Protein AF-A0A7C0V5Z7-F1 (afdb_monomer_lite)

Radius of gyration: 13.89 Å; chains: 1; bounding box: 41×30×32 Å

pLDDT: mean 93.47, std 5.64, range [62.22, 97.81]

Foldseek 3Di:
DDPVLVVVLLVQLVVLQVVLVVCCVVDVVSSLVSLVVNVVSCVVVVHDHDPVSVVQADPPPRGGHDDPPRDDDDDDDDD

Structure (mmCIF, N/CA/C/O backbone):
data_AF-A0A7C0V5Z7-F1
#
_entry.id   AF-A0A7C0V5Z7-F1
#
loop_
_atom_site.group_PDB
_atom_site.id
_atom_site.type_symbol
_atom_site.label_atom_id
_atom_site.label_alt_id
_atom_site.label_comp_id
_atom_site.label_asym_id
_atom_site.label_entity_id
_atom_site.label_seq_id
_atom_site.pdbx_PDB_ins_code
_atom_site.Cartn_x
_atom_site.Cartn_y
_atom_site.Cartn_z
_atom_site.occupancy
_atom_site.B_iso_or_equiv
_atom_site.aut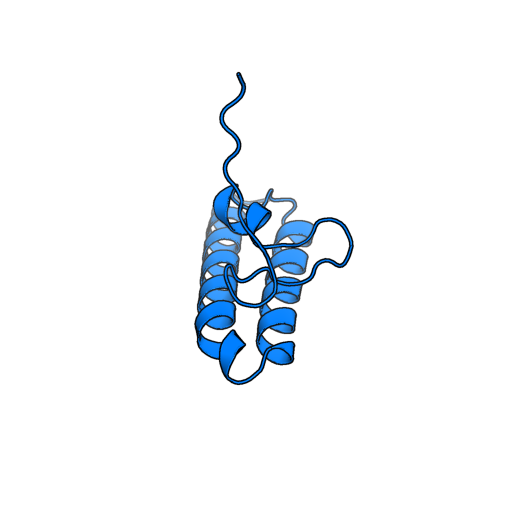h_seq_id
_atom_site.auth_comp_id
_atom_site.auth_asym_id
_atom_site.auth_atom_id
_atom_site.pdbx_PDB_model_num
ATOM 1 N N . MET A 1 1 ? 16.897 2.138 -16.939 1.00 62.22 1 MET A N 1
ATOM 2 C CA . MET A 1 1 ? 16.233 1.162 -16.047 1.00 62.22 1 MET A CA 1
ATOM 3 C C . MET A 1 1 ? 15.375 0.298 -16.926 1.00 62.22 1 MET A C 1
ATOM 5 O O . MET A 1 1 ? 14.460 0.826 -17.553 1.00 62.22 1 MET A O 1
ATOM 9 N N . ASP A 1 2 ? 15.722 -0.975 -16.988 1.00 82.88 2 ASP A N 1
ATOM 10 C CA . ASP A 1 2 ? 15.095 -1.956 -17.861 1.00 82.88 2 ASP A CA 1
ATOM 11 C C . ASP A 1 2 ? 13.604 -2.095 -17.568 1.00 82.88 2 ASP A C 1
ATOM 13 O O . ASP A 1 2 ? 13.151 -1.987 -16.421 1.00 82.88 2 ASP A O 1
ATOM 17 N N . ARG A 1 3 ? 12.825 -2.292 -18.632 1.00 86.19 3 ARG A N 1
ATOM 18 C CA . ARG A 1 3 ? 11.371 -2.460 -18.554 1.00 86.19 3 ARG A CA 1
ATOM 19 C C . ARG A 1 3 ? 11.003 -3.649 -17.661 1.00 86.19 3 ARG A C 1
ATOM 21 O O . ARG A 1 3 ? 10.137 -3.510 -16.802 1.00 86.19 3 ARG A O 1
ATOM 28 N N . GLU A 1 4 ? 11.756 -4.738 -17.770 1.00 91.12 4 GLU A N 1
ATOM 29 C CA . GLU A 1 4 ? 11.622 -5.937 -16.935 1.00 91.12 4 GLU A CA 1
ATOM 30 C C . GLU A 1 4 ? 11.803 -5.636 -15.444 1.00 91.12 4 GLU A C 1
ATOM 32 O O . GLU A 1 4 ? 10.985 -6.033 -14.618 1.00 91.12 4 GLU A O 1
ATOM 37 N N . ALA A 1 5 ? 12.818 -4.848 -15.072 1.00 90.19 5 ALA A N 1
ATOM 38 C CA . ALA A 1 5 ? 13.056 -4.497 -13.672 1.00 90.19 5 ALA A CA 1
A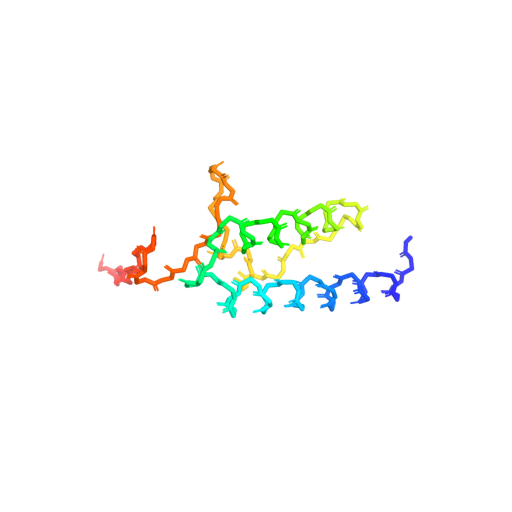TOM 39 C C . ALA A 1 5 ? 11.876 -3.719 -13.059 1.00 90.19 5 ALA A C 1
ATOM 41 O O . ALA A 1 5 ? 11.574 -3.870 -11.871 1.00 90.19 5 ALA A O 1
ATOM 42 N N . ARG A 1 6 ? 11.179 -2.900 -13.861 1.00 92.44 6 ARG A N 1
ATOM 43 C CA . ARG A 1 6 ? 9.960 -2.195 -13.432 1.00 92.44 6 ARG A CA 1
ATOM 44 C C . ARG A 1 6 ? 8.779 -3.144 -13.261 1.00 92.44 6 ARG A C 1
ATOM 46 O O . ARG A 1 6 ? 8.032 -2.993 -12.295 1.00 92.44 6 ARG A O 1
ATOM 53 N N . GLU A 1 7 ? 8.614 -4.097 -14.169 1.00 94.38 7 GLU A N 1
ATOM 54 C CA . GLU A 1 7 ? 7.537 -5.090 -14.123 1.00 94.38 7 GLU A CA 1
ATOM 55 C C . GLU A 1 7 ? 7.695 -6.015 -12.908 1.00 94.38 7 GLU A C 1
ATOM 57 O O . GLU A 1 7 ? 6.773 -6.119 -12.096 1.00 94.38 7 GLU A O 1
ATOM 62 N N . ILE A 1 8 ? 8.903 -6.538 -12.674 1.00 95.44 8 ILE A N 1
ATOM 63 C CA . ILE A 1 8 ? 9.234 -7.347 -11.489 1.00 95.44 8 ILE A CA 1
ATOM 64 C C . ILE A 1 8 ? 9.017 -6.541 -10.199 1.00 95.44 8 ILE A C 1
ATOM 66 O O . ILE A 1 8 ? 8.502 -7.052 -9.200 1.00 95.44 8 ILE A O 1
ATOM 70 N N . ALA A 1 9 ? 9.389 -5.257 -10.186 1.00 95.38 9 ALA A N 1
ATOM 71 C CA . ALA A 1 9 ? 9.164 -4.398 -9.027 1.00 95.38 9 ALA A CA 1
ATOM 72 C C . ALA A 1 9 ? 7.669 -4.198 -8.732 1.00 95.38 9 ALA A C 1
ATOM 74 O O . ALA A 1 9 ? 7.269 -4.239 -7.567 1.00 95.38 9 ALA A O 1
ATOM 75 N N . LEU A 1 10 ? 6.839 -4.006 -9.762 1.00 95.81 10 LEU A N 1
ATOM 76 C CA . LEU A 1 10 ? 5.386 -3.884 -9.616 1.00 95.81 10 LEU A CA 1
ATOM 77 C C . LEU A 1 10 ? 4.756 -5.172 -9.087 1.00 95.81 10 LEU A C 1
ATOM 79 O O . LEU A 1 10 ? 3.898 -5.113 -8.205 1.00 95.81 10 LEU A O 1
ATOM 83 N N . GLU A 1 11 ? 5.195 -6.322 -9.588 1.00 96.69 11 GLU A N 1
ATOM 84 C CA . GLU A 1 11 ? 4.736 -7.624 -9.113 1.00 96.69 11 GLU A CA 1
ATOM 85 C C . GLU A 1 11 ? 5.080 -7.830 -7.633 1.00 96.69 11 GLU A C 1
ATOM 87 O O . GLU A 1 11 ? 4.194 -8.099 -6.817 1.00 96.69 11 GLU A O 1
ATOM 92 N N . ARG A 1 12 ? 6.335 -7.571 -7.246 1.00 96.94 12 ARG A N 1
ATOM 93 C CA . ARG A 1 12 ? 6.778 -7.634 -5.842 1.00 96.94 12 ARG A CA 1
ATOM 94 C C . ARG A 1 12 ? 5.975 -6.710 -4.936 1.00 96.94 12 ARG A C 1
ATOM 96 O O . ARG A 1 12 ? 5.587 -7.110 -3.841 1.00 96.94 12 ARG A O 1
ATOM 103 N N . ILE A 1 13 ? 5.705 -5.482 -5.379 1.00 96.94 13 ILE A N 1
ATOM 104 C CA . ILE A 1 13 ? 4.874 -4.533 -4.629 1.00 96.94 13 ILE A CA 1
ATOM 105 C C . ILE A 1 13 ? 3.475 -5.114 -4.403 1.00 96.94 13 ILE A C 1
ATOM 107 O O . ILE A 1 13 ? 2.986 -5.076 -3.277 1.00 96.94 13 ILE A O 1
ATOM 111 N N . ARG A 1 14 ? 2.838 -5.685 -5.430 1.00 97.00 14 ARG A N 1
ATOM 112 C CA . ARG A 1 14 ? 1.504 -6.293 -5.294 1.00 97.00 14 ARG A CA 1
ATOM 113 C C . ARG A 1 14 ? 1.502 -7.465 -4.314 1.00 97.00 14 ARG A C 1
ATOM 115 O O . ARG A 1 14 ? 0.602 -7.540 -3.481 1.00 97.00 14 ARG A O 1
ATOM 122 N N . ILE A 1 15 ? 2.513 -8.331 -4.375 1.00 97.81 15 ILE A N 1
ATOM 123 C CA . ILE A 1 15 ? 2.666 -9.458 -3.444 1.00 97.81 15 ILE A CA 1
ATOM 124 C C . ILE A 1 15 ? 2.801 -8.952 -2.004 1.00 97.81 15 ILE A C 1
ATOM 126 O O . ILE A 1 15 ? 2.089 -9.423 -1.124 1.00 97.81 15 ILE A O 1
ATOM 130 N N . LEU A 1 16 ? 3.641 -7.941 -1.761 1.00 97.31 16 LEU A N 1
ATOM 131 C CA . LEU A 1 16 ? 3.817 -7.363 -0.423 1.00 97.31 16 LEU A CA 1
ATOM 132 C C . LEU A 1 16 ? 2.521 -6.775 0.142 1.00 97.31 16 LEU A C 1
ATOM 134 O O . LEU A 1 16 ? 2.250 -6.926 1.329 1.00 97.31 16 LEU A O 1
ATOM 138 N N . PHE A 1 17 ? 1.707 -6.128 -0.693 1.00 96.56 17 PHE A N 1
ATOM 139 C CA . PHE A 1 17 ? 0.402 -5.622 -0.264 1.00 96.56 17 PHE A CA 1
ATOM 140 C C . PHE A 1 17 ? -0.592 -6.741 0.060 1.00 96.56 17 PHE A C 1
ATOM 142 O O . PHE A 1 17 ? -1.353 -6.599 1.011 1.00 96.56 17 PHE A O 1
ATOM 149 N N . ARG A 1 18 ? -0.567 -7.849 -0.689 1.00 96.81 18 ARG A N 1
ATOM 150 C CA . ARG A 1 18 ? -1.398 -9.027 -0.399 1.00 96.81 18 ARG A CA 1
ATOM 151 C C . ARG A 1 18 ? -1.007 -9.671 0.933 1.00 96.81 18 ARG A C 1
ATOM 153 O O . ARG A 1 18 ? -1.864 -9.891 1.777 1.00 96.81 18 ARG A O 1
ATOM 160 N N . LEU A 1 19 ? 0.291 -9.865 1.165 1.00 96.88 19 LEU A N 1
ATOM 161 C CA . LEU A 1 19 ? 0.802 -10.375 2.442 1.00 96.88 19 LEU A CA 1
ATOM 162 C C . LEU A 1 19 ? 0.475 -9.431 3.609 1.00 96.88 19 LEU A C 1
ATOM 164 O O . LEU A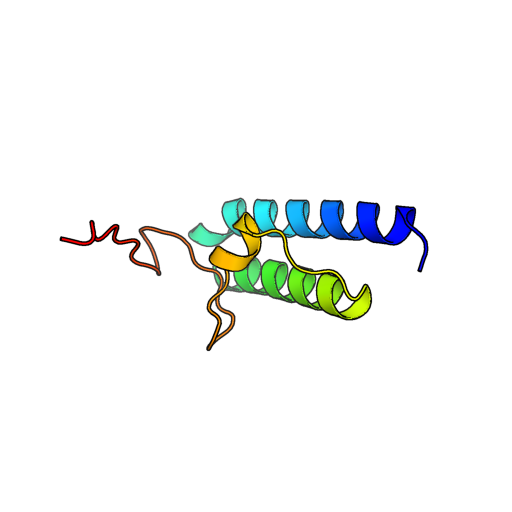 1 19 ? 0.190 -9.883 4.716 1.00 96.88 19 LEU A O 1
ATOM 168 N N . ALA A 1 20 ? 0.495 -8.115 3.371 1.00 96.56 20 ALA A N 1
ATOM 169 C CA . ALA A 1 20 ? 0.071 -7.140 4.369 1.00 96.56 20 ALA A CA 1
ATOM 170 C C . ALA A 1 20 ? -1.400 -7.324 4.761 1.00 96.56 20 ALA A C 1
ATOM 172 O O . ALA A 1 20 ? -1.700 -7.240 5.946 1.00 96.56 20 ALA A O 1
ATOM 173 N N . ASP A 1 21 ? -2.293 -7.618 3.813 1.00 94.94 21 ASP A N 1
ATOM 174 C CA . ASP A 1 21 ? -3.706 -7.894 4.107 1.00 94.94 21 ASP A CA 1
ATOM 175 C C . ASP A 1 21 ? -3.915 -9.143 4.951 1.00 94.94 21 ASP A C 1
ATOM 177 O O . ASP A 1 21 ? -4.628 -9.098 5.954 1.00 94.94 21 ASP A O 1
ATOM 181 N N . GLU A 1 22 ? -3.279 -10.242 4.552 1.00 96.00 22 GLU A N 1
ATOM 182 C CA . GLU A 1 22 ? -3.403 -11.539 5.222 1.00 96.00 22 GLU A CA 1
ATOM 183 C C . GLU A 1 22 ? -2.954 -11.453 6.685 1.00 96.00 22 GLU A C 1
ATOM 185 O O . GLU A 1 22 ? -3.572 -12.021 7.586 1.00 96.00 22 GLU A O 1
ATOM 190 N N . VAL A 1 23 ? -1.890 -10.688 6.932 1.00 96.69 23 VAL A N 1
ATOM 191 C CA . VAL A 1 23 ? -1.265 -10.580 8.248 1.00 96.69 23 VAL A CA 1
ATOM 192 C C . VAL A 1 23 ? -1.878 -9.475 9.109 1.00 96.69 23 VAL A C 1
ATOM 194 O O . VAL A 1 23 ? -1.770 -9.556 10.329 1.00 96.69 23 VAL A O 1
ATOM 197 N N . PHE A 1 24 ? -2.533 -8.461 8.536 1.00 95.12 24 PHE A N 1
ATOM 198 C CA . PHE A 1 24 ? -2.931 -7.247 9.264 1.00 95.12 24 PHE A CA 1
ATOM 199 C C . PHE A 1 24 ? -3.734 -7.514 10.540 1.00 95.12 24 PHE A C 1
ATOM 201 O O . PHE A 1 24 ? -3.450 -6.913 11.571 1.00 95.12 24 PHE A O 1
ATOM 208 N N . HIS A 1 25 ? -4.702 -8.429 10.488 1.00 92.19 25 HIS A N 1
ATOM 209 C CA . HIS A 1 25 ? -5.563 -8.738 11.633 1.00 92.19 25 HIS A CA 1
ATOM 210 C C . HIS A 1 25 ? -4.827 -9.481 12.756 1.00 92.19 25 HIS A C 1
ATOM 212 O O . HIS A 1 25 ? -5.221 -9.383 13.912 1.00 92.19 25 HIS A O 1
ATOM 218 N N . GLN A 1 26 ? -3.758 -10.206 12.424 1.00 95.12 26 GLN A N 1
ATOM 219 C CA . GLN A 1 26 ? -2.959 -10.967 13.386 1.00 95.12 26 GLN A CA 1
ATOM 220 C C . GLN A 1 26 ? -1.787 -10.139 13.921 1.00 95.12 26 GLN A C 1
ATOM 222 O O . GLN A 1 26 ? -1.432 -10.224 15.092 1.00 95.12 26 GLN A O 1
ATOM 227 N N . ASN A 1 27 ? -1.151 -9.352 13.051 1.00 95.62 27 ASN A N 1
ATOM 228 C CA . ASN A 1 27 ? 0.012 -8.544 13.380 1.00 95.62 27 ASN A CA 1
ATOM 229 C C . ASN A 1 27 ? 0.066 -7.268 12.506 1.00 95.62 27 ASN A C 1
ATOM 231 O O . ASN A 1 27 ? 0.681 -7.262 11.429 1.00 95.62 27 ASN A O 1
ATOM 235 N N . PRO A 1 28 ? -0.542 -6.162 12.975 1.00 94.00 28 PRO A N 1
ATOM 236 C CA . PRO A 1 28 ? -0.564 -4.892 12.250 1.00 94.00 28 PRO A CA 1
ATOM 237 C C . PRO A 1 28 ? 0.831 -4.307 11.983 1.00 94.00 28 PRO A C 1
ATOM 239 O O . PRO A 1 28 ? 1.059 -3.701 10.935 1.00 94.00 28 PRO A O 1
ATOM 242 N N . GLU A 1 29 ? 1.787 -4.510 12.893 1.00 95.81 29 GLU A N 1
ATOM 243 C CA . GLU A 1 29 ? 3.163 -4.019 12.743 1.00 95.81 29 GLU A CA 1
ATOM 244 C C . GLU A 1 29 ? 3.891 -4.716 11.588 1.00 95.81 29 GLU A C 1
ATOM 246 O O . GLU A 1 29 ? 4.582 -4.077 10.787 1.00 95.81 29 GLU A O 1
ATOM 251 N N . ARG A 1 30 ? 3.696 -6.033 11.442 1.00 96.69 30 ARG A N 1
ATOM 252 C CA . ARG A 1 30 ? 4.253 -6.806 10.325 1.00 96.69 30 ARG A CA 1
ATOM 253 C C . ARG A 1 30 ? 3.629 -6.381 8.996 1.00 96.69 30 ARG A C 1
ATOM 255 O O . ARG A 1 30 ? 4.358 -6.197 8.021 1.00 96.69 30 ARG A O 1
ATOM 262 N N . ALA A 1 31 ? 2.316 -6.157 8.966 1.00 96.81 31 ALA A N 1
ATOM 263 C CA . ALA A 1 31 ? 1.639 -5.628 7.785 1.00 96.81 31 ALA A CA 1
ATOM 264 C C . ALA A 1 31 ? 2.183 -4.247 7.382 1.00 96.81 31 ALA A C 1
ATOM 266 O O . ALA A 1 31 ? 2.500 -4.016 6.212 1.00 96.81 31 ALA A O 1
ATOM 267 N N . GLN A 1 32 ? 2.391 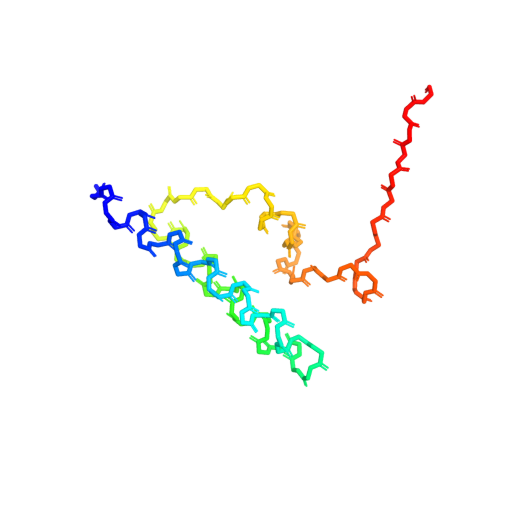-3.355 8.355 1.00 97.00 32 GLN A N 1
ATOM 268 C CA . GLN A 1 32 ? 3.012 -2.052 8.121 1.00 97.00 32 GLN A CA 1
ATOM 269 C C . GLN A 1 32 ? 4.419 -2.193 7.523 1.00 97.00 32 GLN A C 1
ATOM 271 O O . GLN A 1 32 ? 4.753 -1.524 6.541 1.00 97.00 32 GLN A O 1
ATOM 276 N N . ARG A 1 33 ? 5.227 -3.123 8.046 1.00 97.75 33 ARG A N 1
ATOM 277 C CA . ARG A 1 33 ? 6.578 -3.394 7.539 1.00 97.75 33 ARG A CA 1
ATOM 278 C C . ARG A 1 33 ? 6.576 -3.834 6.072 1.00 97.75 33 ARG A C 1
ATOM 280 O O . ARG A 1 33 ? 7.435 -3.380 5.312 1.00 97.75 33 ARG A O 1
ATOM 287 N N . TYR A 1 34 ? 5.623 -4.665 5.644 1.00 97.75 34 TYR A N 1
ATOM 288 C CA . TYR A 1 34 ? 5.490 -5.046 4.231 1.00 97.75 34 TYR A CA 1
ATOM 289 C C . TYR A 1 34 ? 5.169 -3.850 3.331 1.00 97.75 34 TYR A C 1
ATOM 291 O O . TYR A 1 34 ? 5.781 -3.689 2.271 1.00 97.75 34 TYR A O 1
ATOM 299 N N . VAL A 1 35 ? 4.269 -2.969 3.768 1.00 96.69 35 VAL A N 1
ATOM 300 C CA . VAL A 1 35 ? 3.914 -1.752 3.025 1.00 96.69 35 VAL A CA 1
ATOM 301 C C . VAL A 1 35 ? 5.101 -0.796 2.918 1.00 96.69 35 VAL A C 1
ATOM 303 O O . VAL A 1 35 ? 5.343 -0.222 1.853 1.00 96.69 35 VAL A O 1
ATOM 306 N N . ASP A 1 36 ? 5.898 -0.656 3.975 1.00 97.06 36 ASP A N 1
ATOM 307 C CA . ASP A 1 36 ? 7.099 0.176 3.936 1.00 97.06 36 ASP A CA 1
ATOM 308 C C . ASP A 1 36 ? 8.177 -0.389 3.007 1.00 97.06 36 ASP A C 1
ATOM 310 O O . ASP A 1 36 ? 8.805 0.374 2.265 1.00 97.06 36 ASP A O 1
ATOM 314 N N . LEU A 1 37 ? 8.348 -1.714 2.962 1.00 97.38 37 LEU A N 1
ATOM 315 C CA . LEU A 1 37 ? 9.208 -2.369 1.973 1.00 97.38 37 LEU A CA 1
ATOM 316 C C . LEU A 1 37 ? 8.720 -2.101 0.545 1.00 97.38 37 LEU A C 1
ATOM 318 O O . LEU A 1 37 ? 9.513 -1.681 -0.301 1.00 97.38 37 LEU A O 1
ATOM 322 N N . ALA A 1 38 ? 7.419 -2.252 0.287 1.00 96.81 38 ALA A N 1
ATOM 323 C CA . ALA A 1 38 ? 6.829 -1.991 -1.024 1.00 96.81 38 ALA A CA 1
ATOM 324 C C . ALA A 1 38 ? 7.068 -0.539 -1.474 1.00 96.81 38 ALA A C 1
ATOM 326 O O . ALA A 1 38 ? 7.465 -0.278 -2.612 1.00 96.81 38 ALA A O 1
ATOM 327 N N . ARG A 1 39 ? 6.917 0.423 -0.556 1.00 95.75 39 ARG A N 1
ATOM 328 C CA . ARG A 1 39 ? 7.213 1.838 -0.820 1.00 95.75 39 ARG A CA 1
ATOM 329 C C . ARG A 1 39 ? 8.692 2.078 -1.111 1.00 95.75 39 ARG A C 1
ATOM 331 O O . ARG A 1 39 ? 9.004 2.830 -2.031 1.00 95.75 39 ARG A O 1
ATOM 338 N N . ARG A 1 40 ? 9.606 1.457 -0.356 1.00 96.75 40 ARG A N 1
ATOM 339 C CA . ARG A 1 40 ? 11.057 1.572 -0.594 1.00 96.75 40 ARG A CA 1
ATOM 340 C C . ARG A 1 40 ? 11.451 1.032 -1.967 1.00 96.75 40 ARG A C 1
ATOM 342 O O . ARG A 1 40 ? 12.237 1.680 -2.654 1.00 96.75 40 ARG A O 1
ATOM 349 N N . ILE A 1 41 ? 10.872 -0.093 -2.389 1.00 95.81 41 ILE A N 1
ATOM 350 C CA . ILE A 1 41 ? 11.074 -0.650 -3.736 1.00 95.81 41 ILE A CA 1
ATOM 351 C C . ILE A 1 41 ? 10.597 0.346 -4.796 1.00 95.81 41 ILE A C 1
ATOM 353 O O . ILE A 1 41 ? 11.353 0.672 -5.710 1.00 95.81 41 ILE A O 1
ATOM 357 N N . ALA A 1 42 ? 9.387 0.890 -4.641 1.00 95.19 42 ALA A N 1
ATOM 358 C CA . ALA A 1 42 ? 8.840 1.851 -5.592 1.00 95.19 42 ALA A CA 1
ATOM 359 C C . ALA A 1 42 ? 9.712 3.107 -5.739 1.00 95.19 42 ALA A C 1
ATOM 361 O O . ALA A 1 42 ? 9.971 3.552 -6.856 1.00 95.19 42 ALA A O 1
ATOM 362 N N . MET A 1 43 ? 10.209 3.648 -4.620 1.00 94.19 43 MET A N 1
ATOM 363 C CA . MET A 1 43 ? 11.111 4.805 -4.613 1.00 94.19 43 MET A CA 1
ATOM 364 C C . MET A 1 43 ? 12.446 4.489 -5.294 1.00 94.19 43 MET A C 1
ATOM 366 O O . MET A 1 43 ? 12.918 5.282 -6.105 1.00 94.19 43 MET A O 1
ATOM 370 N N . ARG A 1 44 ? 13.029 3.314 -5.020 1.00 94.81 44 ARG A N 1
ATOM 371 C CA . ARG A 1 44 ? 14.303 2.881 -5.615 1.00 94.81 44 ARG A CA 1
ATOM 372 C C . ARG A 1 44 ? 14.213 2.732 -7.133 1.00 94.81 44 ARG A C 1
ATOM 374 O O . ARG A 1 44 ? 15.091 3.206 -7.841 1.00 94.81 44 ARG A O 1
ATOM 381 N N . VAL A 1 45 ? 13.141 2.112 -7.623 1.00 94.00 45 VAL A N 1
ATOM 382 C CA . VAL A 1 45 ? 12.912 1.871 -9.061 1.00 94.00 45 VAL A CA 1
ATOM 383 C C . VAL A 1 45 ? 12.271 3.094 -9.750 1.00 94.00 45 VAL A C 1
ATOM 385 O O . VAL A 1 45 ? 12.101 3.120 -10.968 1.00 94.00 45 VAL A O 1
ATOM 388 N N . ARG A 1 46 ? 11.952 4.147 -8.980 1.00 93.06 46 ARG A N 1
ATOM 389 C CA . ARG A 1 46 ? 11.295 5.388 -9.431 1.00 93.06 46 ARG A CA 1
ATOM 390 C C . ARG A 1 46 ? 9.982 5.127 -10.176 1.00 93.06 46 ARG A C 1
ATOM 392 O O . ARG A 1 46 ? 9.692 5.755 -11.193 1.00 93.06 46 ARG A O 1
ATOM 399 N N . ILE A 1 47 ? 9.180 4.196 -9.661 1.00 92.50 47 ILE A N 1
ATOM 400 C CA . ILE A 1 47 ? 7.847 3.885 -10.187 1.00 92.50 47 ILE A CA 1
ATOM 401 C C . ILE A 1 47 ? 6.762 4.489 -9.304 1.00 92.50 47 ILE A C 1
ATOM 403 O O . ILE A 1 47 ? 6.869 4.550 -8.078 1.00 92.50 47 ILE A O 1
ATOM 407 N N . HIS A 1 48 ? 5.681 4.923 -9.941 1.00 91.81 48 HIS A N 1
ATOM 408 C CA . HIS A 1 48 ? 4.489 5.342 -9.223 1.00 91.81 48 HIS A CA 1
ATOM 409 C C . HIS A 1 48 ? 3.740 4.107 -8.728 1.00 91.81 48 HIS A C 1
ATOM 411 O O . HIS A 1 48 ? 3.542 3.157 -9.483 1.00 91.81 48 HIS A O 1
ATOM 417 N N . LEU A 1 49 ? 3.286 4.131 -7.470 1.00 92.69 49 LEU A N 1
ATOM 418 C CA . LEU A 1 49 ? 2.385 3.084 -6.995 1.00 92.69 49 LEU A CA 1
ATOM 419 C C . LEU A 1 49 ? 1.097 3.092 -7.835 1.00 92.69 49 LEU A C 1
ATOM 421 O O . LEU A 1 49 ? 0.538 4.178 -8.057 1.00 92.69 49 LEU A O 1
ATOM 425 N N . PRO A 1 50 ? 0.590 1.906 -8.221 1.00 93.81 50 PRO A N 1
ATOM 426 C CA . PRO A 1 50 ? -0.739 1.753 -8.795 1.00 93.81 50 PRO A CA 1
ATOM 427 C C . PRO A 1 50 ? -1.804 2.483 -7.967 1.00 93.81 50 PRO A C 1
ATOM 429 O O . PRO A 1 50 ? -1.697 2.613 -6.742 1.00 93.81 50 PRO A O 1
ATOM 432 N N . ARG A 1 51 ? -2.822 3.028 -8.642 1.00 93.19 51 ARG A N 1
ATOM 433 C CA . ARG A 1 51 ? -3.810 3.943 -8.039 1.00 93.19 51 ARG A CA 1
ATOM 434 C C . ARG A 1 51 ? -4.569 3.300 -6.878 1.00 93.19 51 ARG A C 1
ATOM 436 O O . ARG A 1 51 ? -4.871 3.990 -5.906 1.00 93.19 51 ARG A O 1
ATOM 443 N N . ASP A 1 52 ? -4.865 2.018 -7.011 1.00 93.62 52 ASP A N 1
ATOM 444 C CA . ASP A 1 52 ? -5.444 1.124 -6.015 1.00 93.62 52 ASP A CA 1
ATOM 445 C C . ASP A 1 52 ? -4.560 1.059 -4.761 1.00 93.62 52 ASP A C 1
ATOM 447 O O . ASP A 1 52 ? -4.977 1.554 -3.715 1.00 93.62 52 ASP A O 1
ATOM 451 N N . LEU A 1 53 ? -3.306 0.606 -4.871 1.00 94.62 53 LEU A N 1
ATOM 452 C CA . LEU A 1 53 ? -2.373 0.511 -3.738 1.00 94.62 53 LEU A CA 1
ATOM 453 C C . LEU A 1 53 ? -2.066 1.870 -3.098 1.00 94.62 53 LEU A C 1
ATOM 455 O O . LEU A 1 53 ? -1.970 1.996 -1.878 1.00 94.62 53 LEU A O 1
ATOM 459 N N . ARG A 1 54 ? -1.971 2.931 -3.906 1.00 94.12 54 ARG A N 1
ATOM 460 C CA . ARG A 1 54 ? -1.699 4.288 -3.415 1.00 94.12 54 ARG A CA 1
ATOM 461 C C . ARG A 1 54 ? -2.794 4.813 -2.481 1.00 94.12 54 ARG A C 1
ATOM 463 O O . ARG A 1 54 ? -2.497 5.626 -1.611 1.00 94.12 54 ARG A O 1
ATOM 470 N N . ARG A 1 55 ? -4.052 4.391 -2.655 1.00 94.44 55 ARG A N 1
ATOM 471 C CA . ARG A 1 55 ? -5.170 4.768 -1.762 1.00 94.44 55 ARG A CA 1
ATOM 472 C C . ARG A 1 55 ? -5.148 4.017 -0.434 1.00 94.44 55 ARG A C 1
ATOM 474 O O . ARG A 1 55 ? -5.799 4.454 0.507 1.00 94.44 55 ARG A O 1
ATOM 481 N N . ARG A 1 56 ? -4.387 2.927 -0.358 1.00 94.62 56 ARG A N 1
ATOM 482 C CA . ARG A 1 56 ? -4.244 2.082 0.831 1.00 94.62 56 ARG A CA 1
ATOM 483 C C . ARG A 1 56 ? -3.111 2.521 1.751 1.00 94.62 56 ARG A C 1
ATOM 485 O O . ARG A 1 56 ? -2.799 1.833 2.712 1.00 94.62 56 ARG A O 1
ATOM 492 N N . ILE A 1 57 ? -2.488 3.662 1.466 1.00 95.56 57 ILE A N 1
ATOM 493 C CA . ILE A 1 57 ? -1.453 4.259 2.306 1.00 95.56 57 ILE A CA 1
ATOM 494 C C . ILE A 1 57 ? -1.900 5.656 2.722 1.00 95.56 57 ILE A C 1
ATOM 496 O O . ILE A 1 57 ? -2.279 6.483 1.886 1.00 95.56 57 ILE A O 1
ATOM 500 N N . CYS A 1 58 ? -1.778 5.963 4.011 1.00 94.94 58 CYS A N 1
A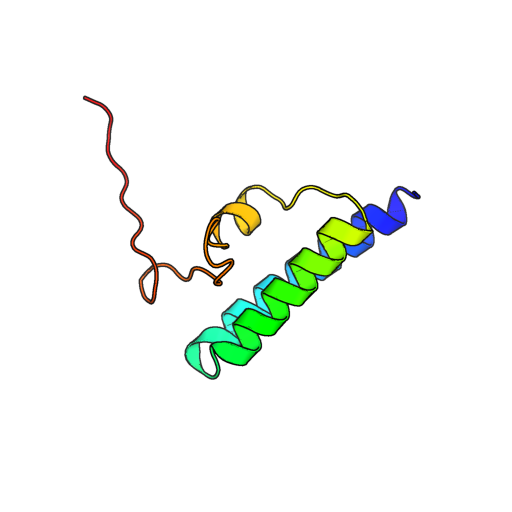TOM 501 C CA . CYS A 1 58 ? -1.970 7.318 4.501 1.00 94.94 58 CYS A CA 1
ATOM 502 C C . CYS A 1 58 ? -0.883 8.251 3.955 1.00 94.94 58 CYS A C 1
ATOM 504 O O . CYS A 1 58 ? 0.312 8.017 4.124 1.00 94.94 58 CYS A O 1
ATOM 506 N N . ARG A 1 59 ? -1.265 9.379 3.352 1.00 91.50 59 ARG A N 1
ATOM 507 C CA . ARG A 1 59 ? -0.282 10.340 2.824 1.00 91.50 59 ARG A CA 1
ATOM 508 C C . ARG A 1 59 ? 0.565 11.000 3.915 1.00 91.50 59 ARG A C 1
ATOM 510 O O . ARG A 1 59 ? 1.702 11.362 3.617 1.00 91.50 59 ARG A O 1
ATOM 517 N N . ARG A 1 60 ? 0.039 11.119 5.139 1.00 94.50 60 ARG A N 1
ATOM 518 C CA . ARG A 1 60 ? 0.698 11.772 6.280 1.00 94.50 60 ARG A CA 1
ATOM 519 C C . ARG A 1 60 ? 1.592 10.798 7.048 1.00 94.50 60 ARG A C 1
ATOM 521 O O . ARG A 1 60 ? 2.804 10.871 6.910 1.00 94.50 60 ARG A O 1
ATOM 528 N N . CYS A 1 61 ? 1.005 9.850 7.779 1.00 93.62 61 CYS A N 1
ATOM 529 C CA . CYS A 1 61 ? 1.757 8.913 8.624 1.00 93.62 61 CYS A CA 1
ATOM 530 C C . CYS A 1 61 ? 2.330 7.704 7.874 1.00 93.62 61 CYS A C 1
ATOM 532 O O . CYS A 1 61 ? 3.091 6.943 8.452 1.00 93.62 61 CYS A O 1
ATOM 534 N N . LYS A 1 62 ? 1.961 7.507 6.599 1.00 94.38 62 LYS A N 1
ATOM 535 C CA . LYS A 1 62 ? 2.342 6.334 5.792 1.00 94.38 62 LYS A CA 1
ATOM 536 C C . LYS A 1 62 ? 1.839 4.984 6.316 1.00 94.38 62 LYS A C 1
ATOM 538 O O . LYS A 1 62 ? 2.256 3.945 5.810 1.00 94.38 62 LYS A O 1
ATOM 543 N N . GLY A 1 63 ? 0.891 5.020 7.250 1.00 95.19 63 GLY A N 1
ATOM 544 C CA . GLY A 1 63 ? 0.195 3.843 7.749 1.00 95.19 63 GLY A CA 1
ATOM 545 C C . GLY A 1 63 ? -0.571 3.104 6.651 1.00 95.19 63 GLY A C 1
ATOM 546 O O . GLY A 1 63 ? -1.133 3.739 5.748 1.00 95.19 63 GLY A O 1
ATOM 547 N N . PHE A 1 64 ? -0.604 1.778 6.747 1.00 96.31 64 PHE A N 1
ATOM 548 C CA . PHE A 1 64 ? -1.448 0.915 5.936 1.00 96.31 64 PHE A CA 1
ATOM 549 C C . PHE A 1 64 ? -2.917 1.108 6.312 1.00 96.31 64 PHE A C 1
ATOM 551 O O . PHE A 1 64 ? -3.283 1.025 7.482 1.00 96.31 64 PHE A O 1
ATOM 558 N N . LEU A 1 65 ? -3.754 1.407 5.323 1.00 95.44 65 LEU A N 1
ATOM 559 C CA . LEU A 1 65 ? -5.168 1.701 5.512 1.00 95.44 65 LEU A CA 1
ATOM 560 C C . LEU A 1 65 ? -6.008 0.473 5.171 1.00 95.44 65 LEU A C 1
ATOM 562 O O . LEU A 1 65 ? -6.056 0.037 4.015 1.00 95.44 65 LEU A O 1
ATOM 566 N N . VAL A 1 66 ? -6.729 -0.013 6.176 1.00 93.94 66 VAL A N 1
ATOM 567 C CA . VAL A 1 66 ? -7.682 -1.114 6.071 1.00 93.94 66 VAL A CA 1
ATOM 568 C C . VAL A 1 66 ? -9.081 -0.565 6.361 1.00 93.94 66 VAL A C 1
ATOM 570 O O . VAL A 1 66 ? -9.363 -0.155 7.497 1.00 93.94 66 VAL A O 1
ATOM 573 N N . PRO A 1 67 ? -9.953 -0.494 5.335 1.00 92.44 67 PRO A N 1
ATOM 574 C CA . PRO A 1 67 ? -11.328 -0.038 5.497 1.00 92.44 67 PRO A CA 1
ATOM 575 C C . PRO A 1 67 ? -12.065 -0.835 6.568 1.00 92.44 67 PRO A C 1
ATOM 577 O O . PRO A 1 67 ? -11.996 -2.057 6.590 1.00 92.44 67 PRO A O 1
ATOM 580 N N . GLY A 1 68 ? -12.770 -0.131 7.451 1.00 89.75 68 GLY A N 1
ATOM 581 C CA . GLY A 1 68 ? -13.538 -0.752 8.533 1.00 89.75 68 GLY A CA 1
ATOM 582 C C . GLY A 1 68 ? -12.742 -1.008 9.814 1.00 89.75 68 GLY A C 1
ATOM 583 O O . GLY A 1 68 ? -13.363 -1.157 10.858 1.00 89.75 68 GLY A O 1
ATOM 584 N N . VAL A 1 69 ? -11.404 -0.967 9.769 1.00 92.06 69 VAL A N 1
ATOM 585 C CA . VAL A 1 69 ? -10.561 -1.124 10.968 1.00 92.06 69 VAL A CA 1
ATOM 586 C C . VAL A 1 69 ? -9.961 0.212 11.396 1.00 92.06 69 VAL A C 1
ATOM 588 O O . VAL A 1 69 ? -10.321 0.753 12.436 1.00 92.06 69 VAL A O 1
ATOM 591 N N . ASN A 1 70 ? -9.076 0.787 10.577 1.00 92.25 70 ASN A N 1
ATOM 592 C CA . ASN A 1 70 ? -8.355 2.020 10.919 1.00 92.25 70 ASN A CA 1
ATOM 593 C C . ASN A 1 70 ? -8.652 3.193 9.974 1.00 92.25 70 ASN A C 1
ATOM 595 O O . ASN A 1 70 ? -8.174 4.307 10.191 1.00 92.25 70 ASN A O 1
ATOM 599 N N . CYS A 1 71 ? -9.437 2.964 8.919 1.00 93.62 71 CYS A N 1
ATOM 600 C CA . CYS A 1 71 ? -9.845 4.009 7.996 1.00 93.62 71 CYS A CA 1
ATOM 601 C C . CYS A 1 71 ? -11.347 3.939 7.704 1.00 93.62 71 CYS A C 1
ATOM 603 O O . CYS A 1 71 ? -11.953 2.869 7.602 1.00 93.62 71 CYS A O 1
ATOM 605 N N . ARG A 1 72 ? -11.960 5.119 7.571 1.00 93.31 72 ARG A N 1
ATOM 606 C CA . ARG A 1 72 ? -13.378 5.272 7.246 1.00 93.31 72 ARG A CA 1
ATOM 607 C C . ARG A 1 72 ? -13.507 5.790 5.821 1.00 93.31 72 ARG A C 1
ATOM 609 O O . ARG A 1 72 ? -13.096 6.912 5.529 1.00 93.31 72 ARG A O 1
ATOM 616 N N . VAL A 1 73 ? -14.106 4.990 4.947 1.00 93.50 73 VAL A N 1
ATOM 617 C CA . VAL A 1 73 ? -14.399 5.385 3.566 1.00 93.50 73 VAL A CA 1
ATOM 618 C C . VAL A 1 73 ? -15.827 5.922 3.510 1.00 93.50 73 VAL A C 1
ATOM 620 O O . VAL A 1 73 ? -16.761 5.259 3.946 1.00 93.50 73 VAL A O 1
ATOM 623 N N . ARG A 1 74 ? -15.999 7.145 3.003 1.00 91.81 74 ARG A N 1
ATOM 624 C CA . ARG A 1 74 ? -17.310 7.768 2.780 1.00 91.81 74 ARG A CA 1
ATOM 625 C C . ARG A 1 74 ? -17.392 8.250 1.341 1.00 91.81 74 ARG A C 1
ATOM 627 O O . ARG A 1 74 ? -16.479 8.928 0.874 1.00 91.81 74 ARG A O 1
ATOM 634 N N . ILE A 1 75 ? -18.491 7.939 0.665 1.00 93.06 75 ILE A N 1
ATOM 635 C CA . ILE A 1 75 ? -18.800 8.475 -0.660 1.00 93.06 75 ILE A CA 1
ATOM 636 C C . ILE A 1 75 ? -19.769 9.634 -0.441 1.00 93.06 75 ILE A C 1
ATOM 638 O O . ILE A 1 75 ? -20.894 9.424 0.000 1.00 93.06 75 ILE A O 1
ATOM 642 N N . ARG A 1 76 ? -19.324 10.868 -0.697 1.00 92.44 76 A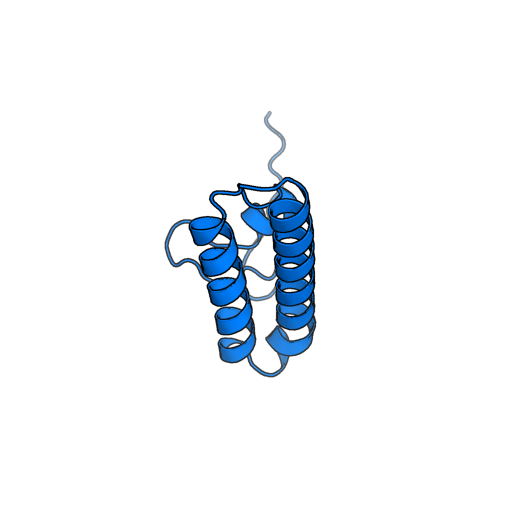RG A N 1
ATOM 643 C CA . ARG A 1 76 ? -20.234 12.015 -0.794 1.00 92.44 76 ARG A CA 1
ATOM 644 C C . ARG A 1 76 ? -20.587 12.221 -2.258 1.00 92.44 76 ARG A C 1
ATOM 646 O O . ARG A 1 76 ? -19.699 12.495 -3.063 1.00 92.44 76 ARG A O 1
ATOM 653 N N . GLN A 1 77 ? -21.869 12.107 -2.581 1.00 90.06 77 GLN A N 1
ATOM 654 C CA . GLN A 1 77 ? -22.392 12.614 -3.843 1.00 90.06 77 GLN A CA 1
ATOM 655 C C . GLN A 1 77 ? -22.331 14.146 -3.778 1.00 90.06 77 GLN A C 1
ATOM 657 O O . GLN A 1 77 ? -22.763 14.741 -2.789 1.00 90.06 77 GLN A O 1
ATOM 662 N N . ARG A 1 78 ? -21.696 14.777 -4.772 1.00 78.19 78 ARG A N 1
ATOM 663 C CA . ARG A 1 78 ? -21.727 16.236 -4.908 1.00 78.19 78 ARG A CA 1
ATOM 664 C C . ARG A 1 78 ? -23.138 16.604 -5.355 1.00 78.19 78 ARG A C 1
ATOM 666 O O . ARG A 1 78 ? -23.546 16.178 -6.431 1.00 78.19 78 ARG A O 1
ATOM 673 N N . ARG A 1 79 ? -23.856 17.309 -4.489 1.00 66.44 79 ARG A N 1
ATOM 674 C CA . ARG A 1 79 ? -25.078 18.028 -4.827 1.00 66.44 79 ARG A CA 1
ATOM 675 C C . ARG A 1 79 ? -24.699 19.460 -5.170 1.00 66.44 79 ARG A C 1
ATOM 677 O O . ARG A 1 79 ? -23.724 19.939 -4.541 1.00 66.44 79 ARG A O 1
#

Sequence (79 aa):
MDREAREIALERIRILFRLADEVFHQNPERAQRYVDLARRIAMRVRIHLPRDLRRRICRRCKGFLVPGVNCRVRIRQRR

Secondary structure (DSSP, 8-state):
--HHHHHHHHHHHHHHHHHHHHHHTT-HHHHHHHHHHHHHHHHHHTPPPPHHHHHTB-TTT-PBP-BTTTB--------